Protein AF-A0A2R6RTS8-F1 (afdb_monomer_lite)

Organism: Actinidia chinensis var. chinensis (NCBI:txid1590841)

Foldseek 3Di:
DVLVVLCPPDLQVNLLVVLLVVLVDDCLLVNLVVLQVSLVPDDPPSSLVSLLSSLLSNLLVVNLPSSVVNVVSNVVVVVVDPGDDDDDLSVVLSVVCSVCLVDLRLVVLVVSCVVSVVVQVVDVCSVVSSLSNCCSRHVDDRPPDPPPPVVVVVVVVPD

Secondary structure (DSSP, 8-state):
-HHHHHTTT-HHHHHHHHHHHHHHSS-HHHHHHHHHHHHTTSPTTHHHHHHHHHHHHHHHTT-HHHHHHHHHHHHHHHTTSSPPPP-SHHHHHHHHHHHHTTSS-HHHHHHHHHHTHHHHTTSHHHHHHHHHHHHHHH-PPP-TT-HHHHHHHTTGGG-

Radius of gyration: 15.35 Å; chains: 1; bounding box: 38×28×44 Å

pLDDT: mean 85.1, std 17.66, range [32.72, 98.56]

Sequence (159 aa):
MLAEYIYSETPEVEMTRVSYHFVRGKHPRKFASTLINFMGKCYLGEDDIAIARSVFMYLSLGNLRDANYLMDELKKQVKGKEVDFPKSDLIQFINYLLQTLQRDALPLFNMLRQTYKSSIDREPVFNELLDVIGEKFYGVQRRNLLQGIFGDMFQEDGR

InterPro domains:
  IPR007317 Golgi to ER traffic protein 4 [PF04190] (1-154)
  IPR007317 Golgi to ER traffic protein 4 [PTHR12875] (1-155)
  IPR011990 Tetratricopeptide-like helical domain superfamily [G3DSA:1.25.40.10] (1-156)

Structure (mmCIF, N/CA/C/O backbone):
data_AF-A0A2R6RTS8-F1
#
_entry.id   AF-A0A2R6RTS8-F1
#
loop_
_atom_site.group_PDB
_atom_site.id
_atom_site.type_symbol
_atom_site.label_atom_id
_atom_site.label_alt_id
_atom_site.label_comp_id
_atom_site.label_asym_id
_atom_site.label_entity_id
_atom_site.label_seq_id
_atom_site.pdbx_PDB_ins_code
_atom_site.Cartn_x
_atom_site.Cartn_y
_atom_site.Cartn_z
_atom_site.occupancy
_atom_site.B_iso_or_equiv
_atom_site.auth_seq_id
_atom_site.auth_comp_id
_atom_site.auth_asym_id
_atom_site.auth_atom_id
_atom_site.pdbx_PDB_model_num
ATOM 1 N N . MET A 1 1 ? -3.689 -6.274 -25.244 1.00 61.97 1 MET A N 1
ATOM 2 C CA . MET A 1 1 ? -4.180 -5.313 -26.250 1.00 61.97 1 MET A CA 1
ATOM 3 C C . MET A 1 1 ? -4.530 -3.955 -25.655 1.00 61.97 1 MET A C 1
ATOM 5 O O . MET A 1 1 ? -3.684 -3.093 -25.799 1.00 61.97 1 MET A O 1
ATOM 9 N N . LEU A 1 2 ? -5.640 -3.722 -24.930 1.00 44.56 2 LEU A N 1
ATOM 10 C CA . LEU A 1 2 ? -5.904 -2.366 -24.388 1.00 44.56 2 LEU A CA 1
ATOM 11 C C . LEU A 1 2 ? -4.862 -1.930 -23.337 1.00 44.56 2 LEU A C 1
ATOM 13 O O . LEU A 1 2 ? -4.241 -0.888 -23.476 1.00 44.56 2 LEU A O 1
ATOM 17 N N . ALA A 1 3 ? -4.576 -2.790 -22.355 1.00 48.31 3 ALA A N 1
ATOM 18 C CA . ALA A 1 3 ? -3.589 -2.515 -21.303 1.00 48.31 3 ALA A CA 1
ATOM 19 C C . ALA A 1 3 ? -2.133 -2.362 -21.802 1.00 48.31 3 ALA A C 1
ATOM 21 O O . ALA A 1 3 ? -1.289 -1.880 -21.061 1.00 48.31 3 ALA A O 1
ATOM 22 N N . GLU A 1 4 ? -1.823 -2.800 -23.028 1.00 47.00 4 GLU A N 1
ATOM 23 C CA . GLU A 1 4 ? -0.483 -2.656 -23.628 1.00 47.00 4 GLU A CA 1
ATOM 24 C C . GLU A 1 4 ? -0.339 -1.340 -24.400 1.00 47.00 4 GLU A C 1
ATOM 26 O O . GLU A 1 4 ? 0.756 -0.792 -24.449 1.00 47.00 4 GLU A O 1
ATOM 31 N N . TYR A 1 5 ? -1.434 -0.839 -24.983 1.00 50.50 5 TYR A N 1
ATOM 32 C CA . TYR A 1 5 ? -1.478 0.454 -25.669 1.00 50.50 5 TYR A CA 1
ATOM 33 C C . TYR A 1 5 ? -1.482 1.610 -24.667 1.00 50.50 5 TYR A C 1
ATOM 35 O O . TYR A 1 5 ? -0.687 2.535 -24.800 1.00 50.50 5 TYR A O 1
ATOM 43 N N . ILE A 1 6 ? -2.307 1.476 -23.625 1.00 52.47 6 ILE A N 1
ATOM 44 C CA . ILE A 1 6 ? -2.450 2.407 -22.496 1.00 52.47 6 ILE A CA 1
ATOM 45 C C . ILE A 1 6 ? -0.991 2.604 -21.967 1.00 52.47 6 ILE A C 1
ATOM 47 O O . ILE A 1 6 ? -0.469 3.720 -21.998 1.00 52.47 6 ILE A O 1
ATOM 51 N N . TYR A 1 7 ? -0.223 1.530 -21.701 1.00 51.50 7 TYR A N 1
ATOM 52 C CA . TYR A 1 7 ? 1.141 1.585 -21.126 1.00 51.50 7 TYR A CA 1
ATOM 53 C C . TYR A 1 7 ? 2.194 2.396 -21.923 1.00 51.50 7 TYR A C 1
ATOM 55 O O . TYR A 1 7 ? 3.270 2.685 -21.396 1.00 51.50 7 TYR A O 1
ATOM 63 N N . SER A 1 8 ? 1.926 2.749 -23.185 1.00 53.56 8 SER A N 1
ATOM 64 C CA . SER A 1 8 ? 2.875 3.459 -24.050 1.00 53.56 8 SER A CA 1
ATOM 65 C C . SER A 1 8 ? 2.820 4.992 -23.985 1.00 53.56 8 SER A C 1
ATOM 67 O O . SER A 1 8 ? 3.815 5.608 -24.362 1.00 53.56 8 SER A O 1
ATOM 69 N N . GLU A 1 9 ? 1.739 5.618 -23.489 1.00 47.75 9 GLU A N 1
ATOM 70 C CA . GLU A 1 9 ? 1.557 7.080 -23.624 1.00 47.75 9 GLU A CA 1
ATOM 71 C C . GLU A 1 9 ? 1.673 7.916 -22.332 1.00 47.75 9 GLU A C 1
ATOM 73 O O . GLU A 1 9 ? 1.969 9.105 -22.437 1.00 47.75 9 GLU A O 1
ATOM 78 N N . THR A 1 10 ? 1.524 7.383 -21.108 1.00 48.84 10 THR A N 1
ATOM 79 C CA . THR A 1 10 ? 1.757 8.176 -19.868 1.00 48.84 10 THR A CA 1
ATOM 80 C C . THR A 1 10 ? 2.000 7.288 -18.632 1.00 48.84 10 THR A C 1
ATOM 82 O O . THR A 1 10 ? 1.041 6.779 -18.071 1.00 48.84 10 THR A O 1
ATOM 85 N N . PRO A 1 11 ? 3.233 7.112 -18.120 1.00 55.03 11 PRO A N 1
ATOM 86 C CA . PRO A 1 11 ? 3.531 6.109 -17.083 1.00 55.03 11 PRO A CA 1
ATOM 87 C C . PRO A 1 11 ? 2.618 6.160 -15.831 1.00 55.03 11 PRO A C 1
ATOM 89 O O . PRO A 1 11 ? 2.226 5.121 -15.297 1.00 55.03 11 PRO A O 1
ATOM 92 N N . GLU A 1 12 ? 2.236 7.353 -15.374 1.00 48.72 12 GLU A N 1
ATOM 93 C CA . GLU A 1 12 ? 1.544 7.548 -14.092 1.00 48.72 12 GLU A CA 1
ATOM 94 C C . GLU A 1 12 ? 0.023 7.273 -14.146 1.00 48.72 12 GLU A C 1
ATOM 96 O O . GLU A 1 12 ? -0.526 6.554 -13.300 1.00 48.72 12 GLU A O 1
ATOM 101 N N . VAL A 1 13 ? -0.659 7.769 -15.188 1.00 54.28 13 VAL A N 1
ATOM 102 C CA . VAL A 1 13 ? -2.099 7.521 -15.437 1.00 54.28 13 VAL A CA 1
ATOM 103 C C . VAL A 1 13 ? -2.348 6.033 -15.726 1.00 54.28 13 VAL A C 1
ATOM 105 O O . VAL A 1 13 ? -3.375 5.457 -15.354 1.00 54.28 13 VAL A O 1
ATOM 108 N N . GLU A 1 14 ? -1.345 5.376 -16.297 1.00 70.88 14 GLU A N 1
ATOM 109 C CA . GLU A 1 14 ? -1.362 3.973 -16.672 1.00 70.88 14 GLU A CA 1
ATOM 110 C C . GLU A 1 14 ? -1.374 3.014 -15.501 1.00 70.88 14 GLU A C 1
ATOM 112 O O . GLU A 1 14 ? -2.229 2.125 -15.402 1.00 70.88 14 GLU A O 1
ATOM 117 N N . MET A 1 15 ? -0.439 3.199 -14.574 1.00 85.56 15 MET A N 1
ATOM 118 C CA . MET A 1 15 ? -0.261 2.229 -13.507 1.00 85.56 15 MET A CA 1
ATOM 119 C C . MET A 1 15 ? -1.475 2.198 -12.570 1.00 85.56 15 MET A C 1
ATOM 121 O O . MET A 1 15 ? -1.797 1.145 -12.016 1.00 85.56 15 MET A O 1
ATOM 125 N N . THR A 1 16 ? -2.220 3.301 -12.462 1.00 86.69 16 THR A N 1
ATOM 126 C CA . THR A 1 16 ? -3.486 3.364 -11.718 1.00 86.69 16 THR A CA 1
ATOM 127 C C . THR A 1 16 ? -4.565 2.464 -12.334 1.00 86.69 16 THR A C 1
ATOM 129 O O . THR A 1 16 ? -5.114 1.604 -11.637 1.00 86.69 16 THR A O 1
ATOM 132 N N . ARG A 1 17 ? -4.831 2.584 -13.643 1.00 86.62 17 ARG A N 1
ATOM 133 C CA . ARG A 1 17 ? -5.832 1.756 -14.352 1.00 86.62 17 ARG A CA 1
ATOM 134 C C . ARG A 1 17 ? -5.420 0.290 -14.404 1.00 86.62 17 ARG A C 1
ATOM 136 O O . ARG A 1 17 ? -6.224 -0.613 -14.164 1.00 86.62 17 ARG A O 1
ATOM 143 N N . VAL A 1 18 ? -4.138 0.042 -14.654 1.00 87.81 18 VAL A N 1
ATOM 144 C CA . VAL A 1 18 ? -3.557 -1.301 -14.626 1.00 87.81 18 VAL A CA 1
ATOM 145 C C . VAL A 1 18 ? -3.768 -1.939 -13.251 1.00 87.81 18 VAL A C 1
ATOM 147 O O . VAL A 1 18 ? -4.260 -3.068 -13.167 1.00 87.81 18 VAL A O 1
ATOM 150 N N . SER A 1 19 ? -3.472 -1.205 -12.173 1.00 90.38 19 SER A N 1
ATOM 151 C CA . SER A 1 19 ? -3.680 -1.676 -10.801 1.00 90.38 19 SER A CA 1
ATOM 152 C C . SER A 1 19 ? -5.142 -2.016 -10.542 1.00 90.38 19 SER A C 1
ATOM 154 O O . SER A 1 19 ? -5.427 -3.114 -10.066 1.00 90.38 19 SER A O 1
ATOM 156 N N . TYR A 1 20 ? -6.070 -1.142 -10.941 1.00 89.44 20 TYR A N 1
ATOM 157 C CA . TYR A 1 20 ? -7.510 -1.366 -10.798 1.00 89.44 20 TYR A CA 1
ATOM 158 C C . TYR A 1 20 ? -7.975 -2.706 -11.391 1.00 89.44 20 TYR A C 1
ATOM 160 O O . TYR A 1 20 ? -8.707 -3.462 -10.743 1.00 89.44 20 TYR A O 1
ATOM 168 N N . HIS A 1 21 ? -7.530 -3.036 -12.605 1.00 89.88 21 HIS A N 1
ATOM 169 C CA . HIS A 1 21 ? -7.899 -4.299 -13.241 1.00 89.88 21 HIS A CA 1
ATOM 170 C C . HIS A 1 21 ? -7.236 -5.505 -12.574 1.00 89.88 21 HIS A C 1
ATOM 172 O O . HIS A 1 21 ? -7.886 -6.535 -12.376 1.00 89.88 21 HIS A O 1
ATOM 178 N N . PHE A 1 22 ? -5.957 -5.398 -12.207 1.00 92.62 22 PHE A N 1
ATOM 179 C CA . PHE A 1 22 ? -5.243 -6.513 -11.594 1.00 92.62 22 PHE A CA 1
ATOM 180 C C . PHE A 1 22 ? -5.786 -6.877 -10.213 1.00 92.62 22 PHE A C 1
ATOM 182 O O . PHE A 1 22 ? -5.946 -8.070 -9.952 1.00 92.62 22 PHE A O 1
ATOM 189 N N . VAL A 1 23 ? -6.126 -5.896 -9.365 1.00 92.88 23 VAL A N 1
ATOM 190 C CA . VAL A 1 23 ? -6.624 -6.169 -8.002 1.00 92.88 23 VAL A CA 1
ATOM 191 C C . VAL A 1 23 ? -7.993 -6.852 -7.976 1.00 92.88 23 VAL A C 1
ATOM 193 O O . VAL A 1 23 ? -8.346 -7.501 -6.993 1.00 92.88 23 VAL A O 1
ATOM 196 N N . ARG A 1 24 ? -8.764 -6.728 -9.064 1.00 90.38 24 ARG A N 1
ATOM 197 C CA . ARG A 1 24 ? -10.045 -7.425 -9.275 1.00 90.38 24 ARG A CA 1
ATOM 198 C C . ARG A 1 24 ? -9.885 -8.754 -10.023 1.00 90.38 24 ARG A C 1
ATOM 200 O O . ARG A 1 24 ? -10.836 -9.530 -10.112 1.00 90.38 24 ARG A O 1
ATOM 207 N N . GLY A 1 25 ? -8.706 -9.010 -10.585 1.00 89.00 25 GLY A N 1
ATOM 208 C CA . GLY A 1 25 ? -8.364 -10.244 -11.282 1.00 89.00 25 GLY A CA 1
ATOM 209 C C . GLY A 1 25 ? -7.860 -11.346 -10.345 1.00 89.00 25 GLY A C 1
ATOM 210 O O . GLY A 1 25 ? -7.827 -11.205 -9.130 1.00 89.00 25 GLY A O 1
ATOM 211 N N . LYS A 1 26 ? -7.433 -12.474 -10.929 1.00 86.19 26 LYS A N 1
ATOM 212 C CA . LYS A 1 26 ? -6.888 -13.644 -10.202 1.00 86.19 26 LYS A CA 1
ATOM 213 C C . LYS A 1 26 ? -5.409 -13.908 -10.515 1.00 86.19 26 LYS A C 1
ATOM 215 O O . LYS A 1 26 ? -4.946 -15.047 -10.467 1.00 86.19 26 LYS A O 1
ATOM 220 N N . HIS A 1 27 ? -4.663 -12.868 -10.893 1.00 90.75 27 HIS A N 1
ATOM 221 C CA . HIS A 1 27 ? -3.288 -12.997 -11.396 1.00 90.75 27 HIS A CA 1
ATOM 222 C C . HIS A 1 27 ? -2.284 -12.069 -10.685 1.00 90.75 27 HIS A C 1
ATOM 224 O O . HIS A 1 27 ? -1.568 -11.320 -11.357 1.00 90.75 27 HIS A O 1
ATOM 230 N N . PRO A 1 28 ? -2.159 -12.133 -9.345 1.00 91.25 28 PRO A N 1
ATOM 231 C CA . PRO A 1 28 ? -1.289 -11.227 -8.590 1.00 91.25 28 PRO A CA 1
ATOM 232 C C . PRO A 1 28 ? 0.200 -11.394 -8.941 1.00 91.25 28 PRO A C 1
ATOM 234 O O . PRO A 1 28 ? 0.962 -10.434 -8.908 1.00 91.25 28 PRO A O 1
ATOM 237 N N . ARG A 1 29 ? 0.620 -12.586 -9.390 1.00 94.00 29 ARG A N 1
ATOM 238 C CA . ARG A 1 29 ? 1.989 -12.819 -9.879 1.00 94.00 29 ARG A CA 1
ATOM 239 C C . ARG A 1 29 ? 2.313 -12.021 -11.141 1.00 94.00 29 ARG A C 1
ATOM 241 O O . ARG A 1 29 ? 3.394 -11.451 -11.250 1.00 94.00 29 ARG A O 1
ATOM 248 N N . LYS A 1 30 ? 1.374 -11.993 -12.095 1.00 93.31 30 LYS A N 1
ATOM 249 C CA . LYS A 1 30 ? 1.515 -11.209 -13.330 1.00 93.31 30 LYS A CA 1
ATOM 250 C C . LYS A 1 30 ? 1.502 -9.718 -13.005 1.00 93.31 30 LYS A C 1
ATOM 252 O O . LYS A 1 30 ? 2.269 -8.974 -13.598 1.00 93.31 30 LYS A O 1
ATOM 257 N N . PHE A 1 31 ? 0.692 -9.313 -12.028 1.00 95.06 31 PHE A N 1
ATOM 258 C CA . PHE A 1 31 ? 0.669 -7.936 -11.552 1.00 95.06 31 PHE A CA 1
ATOM 259 C C . PHE A 1 31 ? 2.028 -7.489 -10.994 1.00 95.06 31 PHE A C 1
ATOM 261 O O . PHE A 1 31 ? 2.530 -6.447 -11.406 1.00 95.06 31 PHE A O 1
ATOM 268 N N . ALA A 1 32 ? 2.671 -8.313 -10.157 1.00 95.12 32 ALA A N 1
ATOM 269 C CA . ALA A 1 32 ? 4.028 -8.054 -9.668 1.00 95.12 32 ALA A CA 1
ATOM 270 C C . ALA A 1 32 ? 5.030 -7.870 -10.823 1.00 95.12 32 ALA A C 1
ATOM 272 O O . ALA A 1 32 ? 5.823 -6.932 -10.822 1.00 95.12 32 ALA A O 1
ATOM 273 N N . SER A 1 33 ? 4.960 -8.724 -11.851 1.00 93.44 33 SER A N 1
ATOM 274 C CA . SER A 1 33 ? 5.822 -8.596 -13.031 1.00 93.44 33 SER A CA 1
ATOM 275 C C . SER A 1 33 ? 5.576 -7.300 -13.807 1.00 93.44 33 SER A C 1
ATOM 277 O O . SER A 1 33 ? 6.538 -6.677 -14.254 1.00 93.44 33 SER A O 1
ATOM 279 N N . THR A 1 34 ? 4.316 -6.878 -13.947 1.00 92.75 34 THR A N 1
ATOM 280 C CA . THR A 1 34 ? 3.956 -5.601 -14.581 1.00 92.75 34 THR A CA 1
ATOM 281 C C . THR A 1 34 ? 4.504 -4.413 -13.793 1.00 92.75 34 THR A C 1
ATOM 283 O O . THR A 1 34 ? 5.124 -3.540 -14.391 1.00 92.75 34 THR A O 1
ATOM 286 N N . LEU A 1 35 ? 4.354 -4.414 -12.464 1.00 93.31 35 LEU A N 1
ATOM 287 C CA . LEU A 1 35 ? 4.906 -3.374 -11.590 1.00 93.31 35 LEU A CA 1
ATOM 288 C C . LEU A 1 35 ? 6.426 -3.278 -11.713 1.00 93.31 35 LEU A C 1
ATOM 290 O O . LEU A 1 35 ? 6.948 -2.189 -11.877 1.00 93.31 35 LEU A O 1
ATOM 294 N N . ILE A 1 36 ? 7.150 -4.397 -11.729 1.00 92.06 36 ILE A N 1
ATOM 295 C CA . ILE A 1 36 ? 8.614 -4.346 -11.879 1.00 92.06 36 ILE A CA 1
ATOM 296 C C . ILE A 1 36 ? 9.027 -3.808 -13.251 1.00 92.06 36 ILE A C 1
ATOM 298 O O . ILE A 1 36 ? 10.008 -3.078 -13.367 1.00 92.06 36 ILE A O 1
ATOM 302 N N . ASN A 1 37 ? 8.286 -4.153 -14.305 1.00 90.50 37 ASN A N 1
ATOM 303 C CA . ASN A 1 37 ? 8.541 -3.587 -15.627 1.00 90.50 37 ASN A CA 1
ATOM 304 C C . ASN A 1 37 ? 8.257 -2.076 -15.665 1.00 90.50 37 ASN A C 1
ATOM 306 O O . ASN A 1 37 ? 8.901 -1.367 -16.433 1.00 90.50 37 ASN A O 1
ATOM 310 N N . PHE A 1 38 ? 7.302 -1.595 -14.866 1.00 90.31 38 PHE A N 1
ATOM 311 C CA . PHE A 1 38 ? 7.045 -0.171 -14.662 1.00 90.31 38 PHE A CA 1
ATOM 312 C C . PHE A 1 38 ? 8.177 0.503 -13.873 1.00 90.31 38 PHE A C 1
ATOM 314 O O . PHE A 1 38 ? 8.694 1.515 -14.330 1.00 90.31 38 PHE A O 1
ATOM 321 N N . MET A 1 39 ? 8.638 -0.102 -12.773 1.00 90.00 39 MET A N 1
ATOM 322 C CA . MET A 1 39 ? 9.742 0.412 -11.947 1.00 90.00 39 MET A CA 1
ATOM 323 C C . MET A 1 39 ? 11.021 0.672 -12.756 1.00 90.00 39 MET A C 1
ATOM 325 O O . MET A 1 39 ? 11.730 1.636 -12.506 1.00 90.00 39 MET A O 1
ATOM 329 N N . GLY A 1 40 ? 11.314 -0.161 -13.760 1.00 85.81 40 GLY A N 1
ATOM 330 C CA . GLY A 1 40 ? 12.470 0.040 -14.641 1.00 85.81 40 GLY A CA 1
ATOM 331 C C . GLY A 1 40 ? 12.321 1.169 -15.673 1.00 85.81 40 GLY A C 1
ATOM 332 O O . GLY A 1 40 ? 13.232 1.363 -16.473 1.00 85.81 40 GLY A O 1
ATOM 333 N N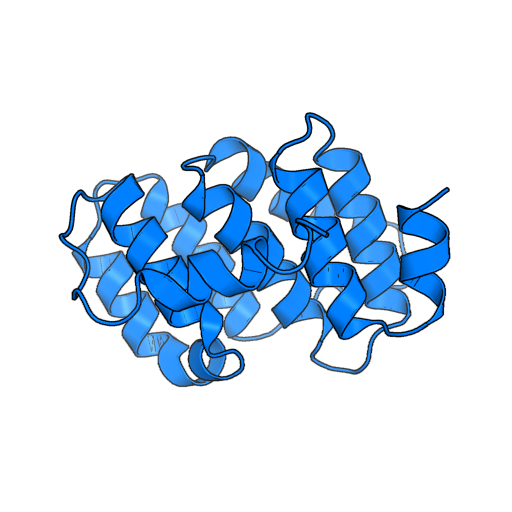 . LYS A 1 41 ? 11.175 1.858 -15.723 1.00 86.69 41 LYS A N 1
ATOM 334 C CA . LYS A 1 41 ? 10.855 2.886 -16.733 1.00 86.69 41 LYS A CA 1
ATOM 335 C C . LYS A 1 41 ? 10.270 4.175 -16.161 1.00 86.69 41 LYS A C 1
ATOM 337 O O . LYS A 1 41 ? 10.192 5.155 -16.894 1.00 86.69 41 LYS A O 1
ATOM 342 N N . CYS A 1 42 ? 9.804 4.156 -14.917 1.00 85.06 42 CYS A N 1
ATOM 343 C CA . CYS A 1 42 ? 9.197 5.309 -14.270 1.00 85.06 42 CYS A CA 1
ATOM 344 C C . CYS A 1 42 ? 10.254 6.318 -13.799 1.00 85.06 42 CYS A C 1
ATOM 346 O O . CYS A 1 42 ? 11.453 6.020 -13.762 1.00 85.06 42 CYS A O 1
ATOM 348 N N . TYR A 1 43 ? 9.809 7.515 -13.423 1.00 81.19 43 TYR A N 1
ATOM 349 C CA . TYR A 1 43 ? 10.689 8.498 -12.800 1.00 81.19 43 TYR A CA 1
ATOM 350 C C . TYR A 1 43 ? 11.016 8.108 -11.350 1.00 81.19 43 TYR A C 1
ATOM 352 O O . TYR A 1 43 ? 10.333 7.298 -10.716 1.00 81.19 43 TYR A O 1
ATOM 360 N N . LEU A 1 44 ? 12.096 8.685 -10.812 1.00 79.62 44 LEU A N 1
ATOM 361 C CA . LEU A 1 44 ? 12.525 8.441 -9.434 1.00 79.62 44 LEU A CA 1
ATOM 362 C C . LEU A 1 44 ? 11.421 8.836 -8.445 1.00 79.62 44 LEU A C 1
ATOM 364 O O . LEU A 1 44 ? 10.988 9.987 -8.424 1.00 79.62 44 LEU A O 1
ATOM 368 N N . GLY A 1 45 ? 11.014 7.890 -7.598 1.00 83.12 45 GLY A N 1
ATOM 369 C CA . GLY A 1 45 ? 9.964 8.093 -6.603 1.00 83.12 45 GLY A CA 1
ATOM 370 C C . GLY A 1 45 ? 8.541 7.854 -7.116 1.00 83.12 45 GLY A C 1
ATOM 371 O O . GLY A 1 45 ? 7.604 8.024 -6.348 1.00 83.12 45 GLY A O 1
ATOM 372 N N . GLU A 1 46 ? 8.332 7.458 -8.371 1.00 88.44 46 GLU A N 1
ATOM 373 C CA . GLU A 1 46 ? 7.009 6.995 -8.831 1.00 88.44 46 GLU A CA 1
ATOM 374 C C . GLU A 1 46 ? 6.783 5.507 -8.533 1.00 88.44 46 GLU A C 1
ATOM 376 O O . GLU A 1 46 ? 5.650 5.040 -8.393 1.00 88.44 46 GLU A O 1
ATOM 381 N N . ASP A 1 47 ? 7.869 4.747 -8.416 1.00 92.06 47 ASP A N 1
ATOM 382 C CA . ASP A 1 47 ? 7.872 3.318 -8.137 1.00 92.06 47 ASP A CA 1
ATOM 383 C C . ASP A 1 47 ? 7.251 2.987 -6.777 1.00 92.06 47 ASP A C 1
ATOM 385 O O . ASP A 1 47 ? 6.408 2.089 -6.676 1.00 92.06 47 ASP A O 1
ATOM 389 N N . ASP A 1 48 ? 7.616 3.725 -5.729 1.00 95.00 48 ASP A N 1
ATOM 390 C CA . ASP A 1 48 ? 7.047 3.513 -4.401 1.00 95.00 48 ASP A CA 1
ATOM 391 C C . ASP A 1 48 ? 5.571 3.928 -4.307 1.00 95.00 48 ASP A C 1
ATOM 393 O O . ASP A 1 48 ? 4.787 3.219 -3.670 1.00 95.00 48 ASP A O 1
ATOM 397 N N . ILE A 1 49 ? 5.167 4.995 -5.005 1.00 94.94 49 ILE A N 1
ATOM 398 C CA . ILE A 1 49 ? 3.765 5.419 -5.146 1.00 94.94 49 ILE A CA 1
ATOM 399 C C . ILE A 1 49 ? 2.951 4.337 -5.866 1.00 94.94 49 ILE A C 1
ATOM 401 O O . ILE A 1 49 ? 1.876 3.957 -5.393 1.00 94.94 49 ILE A O 1
ATOM 405 N N . ALA A 1 50 ? 3.454 3.786 -6.973 1.00 94.06 50 ALA A N 1
ATOM 406 C CA . ALA A 1 50 ? 2.777 2.725 -7.718 1.00 94.06 50 ALA A CA 1
ATOM 407 C C . ALA A 1 50 ? 2.586 1.453 -6.876 1.00 94.06 50 ALA A C 1
ATOM 409 O O . ALA A 1 50 ? 1.504 0.850 -6.880 1.00 94.06 50 ALA A O 1
ATOM 410 N N . ILE A 1 51 ? 3.607 1.061 -6.107 1.00 96.50 51 ILE A N 1
ATOM 411 C CA . ILE A 1 51 ? 3.521 -0.069 -5.174 1.00 96.50 51 ILE A CA 1
ATOM 412 C C . ILE A 1 51 ? 2.506 0.229 -4.063 1.00 96.50 51 ILE A C 1
ATOM 414 O O . ILE A 1 51 ? 1.636 -0.605 -3.797 1.00 96.50 51 ILE A O 1
ATOM 418 N N . ALA A 1 52 ? 2.568 1.415 -3.450 1.00 97.62 52 ALA A N 1
ATOM 419 C CA . ALA A 1 52 ? 1.640 1.841 -2.403 1.00 97.62 52 ALA A CA 1
ATOM 420 C C . ALA A 1 52 ? 0.190 1.793 -2.872 1.00 97.62 52 ALA A C 1
ATOM 422 O O . ALA A 1 52 ? -0.642 1.143 -2.238 1.00 97.62 52 ALA A O 1
ATOM 423 N N . ARG A 1 53 ? -0.095 2.394 -4.031 1.00 95.75 53 ARG A N 1
ATOM 424 C CA . ARG A 1 53 ? -1.421 2.392 -4.651 1.00 95.75 53 ARG A CA 1
ATOM 425 C C . ARG A 1 53 ? -1.926 0.970 -4.870 1.00 95.75 53 ARG A C 1
ATOM 427 O O . ARG A 1 53 ? -3.040 0.647 -4.465 1.00 95.75 53 ARG A O 1
ATOM 434 N N . SER A 1 54 ? -1.090 0.105 -5.441 1.00 96.44 54 SER A N 1
ATOM 435 C CA . SER A 1 54 ? -1.427 -1.297 -5.711 1.00 96.44 54 SER A CA 1
ATOM 436 C C . SER A 1 54 ? -1.791 -2.066 -4.440 1.00 96.44 54 SER A C 1
ATOM 438 O O . SER A 1 54 ? -2.788 -2.791 -4.403 1.00 96.44 54 SER A O 1
ATOM 440 N N . VAL A 1 55 ? -1.000 -1.894 -3.377 1.00 98.31 55 VAL A N 1
ATOM 441 C CA . VAL A 1 55 ? -1.249 -2.535 -2.082 1.00 98.31 55 VAL A CA 1
ATOM 442 C C . VAL A 1 55 ? -2.512 -1.976 -1.437 1.00 98.31 55 VAL A C 1
ATOM 444 O O . VAL A 1 55 ? -3.378 -2.750 -1.029 1.00 98.31 55 VAL A O 1
ATOM 447 N N . PHE A 1 56 ? -2.669 -0.654 -1.385 1.00 98.00 56 PHE A N 1
ATOM 448 C CA . PHE A 1 56 ? -3.850 -0.028 -0.800 1.00 98.00 56 PHE A CA 1
ATOM 449 C C . PHE A 1 56 ? -5.127 -0.421 -1.536 1.00 98.00 56 PHE A C 1
ATOM 451 O O . PHE A 1 56 ? -6.114 -0.720 -0.878 1.00 98.00 56 PHE A O 1
ATOM 458 N N . MET A 1 57 ? -5.108 -0.538 -2.865 1.00 95.75 57 MET A N 1
ATOM 459 C CA . MET A 1 57 ? -6.263 -1.009 -3.632 1.00 95.75 57 MET A CA 1
ATOM 460 C C . MET A 1 57 ? -6.680 -2.441 -3.260 1.00 95.75 57 MET A C 1
ATOM 462 O O . MET A 1 57 ? -7.872 -2.692 -3.078 1.00 95.75 57 MET A O 1
ATOM 466 N N . TYR A 1 58 ? -5.738 -3.377 -3.077 1.00 97.75 58 TYR A N 1
ATOM 467 C CA . TYR A 1 58 ? -6.075 -4.709 -2.552 1.00 97.75 58 TYR A CA 1
ATOM 468 C C . TYR A 1 58 ? -6.681 -4.633 -1.147 1.00 97.75 58 TYR A C 1
ATOM 470 O O . TYR A 1 58 ? -7.691 -5.281 -0.863 1.00 97.75 58 TYR A O 1
ATOM 478 N N . LEU A 1 59 ? -6.086 -3.826 -0.268 1.00 97.94 59 LEU A N 1
ATOM 479 C CA . LEU A 1 59 ? -6.555 -3.670 1.106 1.00 97.94 59 LEU A CA 1
ATOM 480 C C . LEU A 1 59 ? -7.938 -3.005 1.168 1.00 97.94 59 LEU A C 1
ATOM 482 O O . LEU A 1 59 ? -8.784 -3.438 1.943 1.00 97.94 59 LEU A O 1
ATOM 486 N N . SER A 1 60 ? -8.239 -2.037 0.306 1.00 95.94 60 SER A N 1
ATOM 487 C CA . SER A 1 60 ? -9.567 -1.422 0.212 1.00 95.94 60 SER A CA 1
ATOM 488 C C . SER A 1 60 ? -10.654 -2.420 -0.205 1.00 95.94 60 SER A C 1
ATOM 490 O O . SER A 1 60 ? -11.816 -2.264 0.167 1.00 95.94 60 SER A O 1
ATOM 492 N N . LEU A 1 61 ? -10.288 -3.494 -0.914 1.00 94.88 61 LEU A N 1
ATOM 493 C CA . LEU A 1 61 ? -11.176 -4.625 -1.211 1.00 94.88 61 LEU A CA 1
ATOM 494 C C . LEU A 1 61 ? -11.274 -5.640 -0.053 1.00 94.88 61 LEU A C 1
ATOM 496 O O . LEU A 1 61 ? -12.042 -6.598 -0.131 1.00 94.88 61 LEU A O 1
ATOM 500 N N . GLY A 1 62 ? -10.535 -5.439 1.040 1.00 95.44 62 GLY A N 1
ATOM 501 C CA . GLY A 1 62 ? -10.394 -6.387 2.150 1.00 95.44 62 GLY A CA 1
ATOM 502 C C . GLY A 1 62 ? -9.474 -7.566 1.832 1.00 95.44 62 GLY A C 1
ATOM 503 O O . GLY A 1 62 ? -9.462 -8.553 2.565 1.00 95.44 62 GLY A O 1
ATOM 504 N N . ASN A 1 63 ? -8.707 -7.499 0.742 1.00 96.81 63 ASN A N 1
ATOM 505 C CA . ASN A 1 63 ? -7.871 -8.599 0.278 1.00 96.81 63 ASN A CA 1
ATOM 506 C C . ASN A 1 63 ? -6.443 -8.500 0.839 1.00 96.81 63 ASN A C 1
ATOM 508 O O . ASN A 1 63 ? -5.479 -8.220 0.126 1.00 96.81 63 ASN A O 1
ATOM 512 N N . LEU A 1 64 ? -6.301 -8.747 2.146 1.00 97.62 64 LEU A N 1
ATOM 513 C CA . LEU A 1 64 ? -4.995 -8.749 2.820 1.00 97.62 64 LEU A CA 1
ATOM 514 C C . LEU A 1 64 ? -4.060 -9.842 2.286 1.00 97.62 64 LEU A C 1
ATOM 516 O O . LEU A 1 64 ? -2.843 -9.658 2.249 1.00 97.62 64 LEU A O 1
ATOM 520 N N . ARG A 1 65 ? -4.624 -10.981 1.871 1.00 97.12 65 ARG A N 1
ATOM 521 C CA . ARG A 1 65 ? -3.861 -12.119 1.354 1.00 97.12 65 ARG A CA 1
ATOM 522 C C . ARG A 1 65 ? -3.086 -11.733 0.098 1.00 97.12 65 ARG A C 1
ATOM 524 O O . ARG A 1 65 ? -1.871 -11.920 0.067 1.00 97.12 65 ARG A O 1
ATOM 531 N N . ASP A 1 66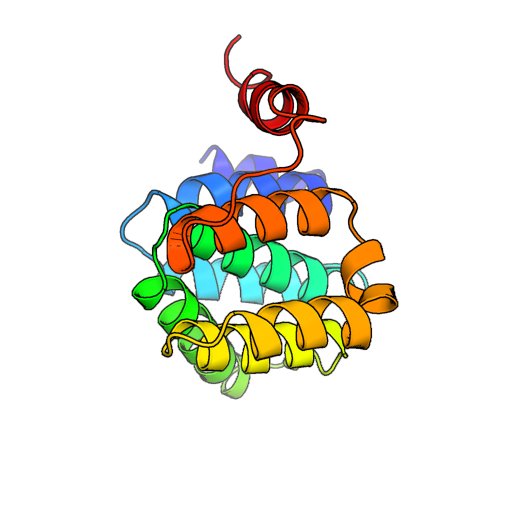 ? -3.767 -11.184 -0.904 1.00 97.81 66 ASP A N 1
ATOM 532 C CA . ASP A 1 66 ? -3.114 -10.846 -2.169 1.00 97.81 66 ASP A CA 1
ATOM 533 C C . ASP A 1 66 ? -2.248 -9.588 -2.049 1.00 97.81 66 ASP A C 1
ATOM 535 O O . ASP A 1 66 ? -1.228 -9.497 -2.727 1.00 97.81 66 ASP A O 1
ATOM 539 N N . ALA A 1 67 ? -2.568 -8.673 -1.125 1.00 98.12 67 ALA A N 1
ATOM 540 C CA . ALA A 1 67 ? -1.693 -7.552 -0.782 1.00 98.12 67 ALA A CA 1
ATOM 541 C C . ALA A 1 67 ? -0.324 -8.021 -0.244 1.00 98.12 67 ALA A C 1
ATOM 543 O O . ALA A 1 67 ? 0.718 -7.549 -0.701 1.00 98.12 67 ALA A O 1
ATOM 544 N N . ASN A 1 68 ? -0.314 -8.983 0.689 1.00 98.25 68 ASN A N 1
ATOM 545 C CA . ASN A 1 68 ? 0.930 -9.579 1.195 1.00 98.25 68 ASN A CA 1
ATOM 546 C C . ASN A 1 68 ? 1.660 -10.357 0.095 1.00 98.25 68 ASN A C 1
ATOM 548 O O . ASN A 1 68 ? 2.857 -10.162 -0.107 1.00 98.25 68 ASN A O 1
ATOM 552 N N . TYR A 1 69 ? 0.928 -11.182 -0.661 1.00 97.88 69 TYR A N 1
ATOM 553 C CA . TYR A 1 69 ? 1.504 -11.939 -1.770 1.00 97.88 69 TYR A CA 1
ATOM 554 C C . TYR A 1 69 ? 2.168 -11.023 -2.806 1.00 97.88 69 TYR A C 1
ATOM 556 O O . TYR A 1 69 ? 3.256 -11.335 -3.284 1.00 97.88 69 TYR A O 1
ATOM 564 N N . LEU A 1 70 ? 1.543 -9.888 -3.143 1.00 97.62 70 LEU A N 1
ATOM 565 C CA . LEU A 1 70 ? 2.104 -8.912 -4.074 1.00 97.62 70 LEU A CA 1
ATOM 566 C C . LEU A 1 70 ? 3.465 -8.407 -3.583 1.00 97.62 70 LEU A C 1
ATOM 568 O O . LEU A 1 70 ? 4.428 -8.430 -4.344 1.00 97.62 70 LEU A O 1
ATOM 572 N N . MET A 1 71 ? 3.560 -7.995 -2.316 1.00 97.44 71 MET A N 1
ATOM 573 C CA . MET A 1 71 ? 4.812 -7.499 -1.736 1.00 97.44 71 MET A CA 1
ATOM 574 C C . MET A 1 71 ? 5.914 -8.562 -1.706 1.00 97.44 71 MET A C 1
ATOM 576 O O . MET A 1 71 ? 7.070 -8.256 -2.012 1.00 97.44 71 MET A O 1
ATOM 580 N N . ASP A 1 72 ? 5.575 -9.805 -1.369 1.00 96.88 72 ASP A N 1
ATOM 581 C CA . ASP A 1 72 ? 6.535 -10.911 -1.355 1.00 96.88 72 ASP A CA 1
ATOM 582 C C . ASP A 1 72 ? 7.022 -11.257 -2.764 1.00 96.88 72 ASP A C 1
ATOM 584 O O . ASP A 1 72 ? 8.223 -11.427 -2.996 1.00 96.88 72 ASP A O 1
ATOM 588 N N . GLU A 1 73 ? 6.103 -11.316 -3.728 1.00 96.31 73 GLU A N 1
ATOM 589 C CA . GLU A 1 73 ? 6.427 -11.630 -5.115 1.00 96.31 73 GLU A CA 1
ATOM 590 C C . GLU A 1 73 ? 7.246 -10.506 -5.770 1.00 96.31 73 GLU A C 1
ATOM 592 O O . GLU A 1 73 ? 8.186 -10.806 -6.507 1.00 96.31 73 GLU A O 1
ATOM 597 N N . LEU A 1 74 ? 6.978 -9.232 -5.451 1.00 95.62 74 LEU A N 1
ATOM 598 C CA . LEU A 1 74 ? 7.809 -8.102 -5.882 1.00 95.62 74 LEU A CA 1
ATOM 599 C C . LEU A 1 74 ? 9.249 -8.247 -5.375 1.00 95.62 74 LEU A C 1
ATOM 601 O O . LEU A 1 74 ? 10.189 -8.270 -6.171 1.00 95.62 74 LEU A O 1
ATOM 605 N N . LYS A 1 75 ? 9.431 -8.428 -4.059 1.00 94.31 75 LYS A N 1
ATOM 606 C CA . LYS A 1 75 ? 10.758 -8.614 -3.443 1.00 94.31 75 LYS A CA 1
ATOM 607 C C . LYS A 1 75 ? 11.491 -9.826 -4.016 1.00 94.31 75 LYS A C 1
ATOM 609 O O . LYS A 1 75 ? 12.713 -9.807 -4.141 1.00 94.31 75 LYS A O 1
ATOM 614 N N . LYS A 1 76 ? 10.764 -10.893 -4.351 1.00 94.31 76 LYS A N 1
ATOM 615 C CA . LYS A 1 76 ? 11.326 -12.103 -4.956 1.00 94.31 76 LYS A CA 1
ATOM 616 C C . LYS A 1 76 ? 11.783 -11.869 -6.394 1.00 94.31 76 LYS A C 1
ATOM 618 O O . LYS A 1 76 ? 12.893 -12.263 -6.735 1.00 94.31 76 LYS A O 1
ATOM 623 N N . GLN A 1 77 ? 10.942 -11.266 -7.233 1.00 92.06 77 GLN A N 1
ATOM 624 C CA . GLN A 1 77 ? 11.243 -11.061 -8.652 1.00 92.06 77 GLN A CA 1
ATOM 625 C C . GLN A 1 77 ? 12.321 -9.989 -8.874 1.00 92.06 77 GLN A C 1
ATOM 627 O O . GLN A 1 77 ? 13.089 -10.102 -9.828 1.00 92.06 77 GLN A O 1
ATOM 632 N N . VAL A 1 78 ? 12.425 -8.996 -7.984 1.00 91.25 78 VAL A N 1
ATOM 633 C CA . VAL A 1 78 ? 13.478 -7.968 -8.027 1.00 91.25 78 VAL A CA 1
ATOM 634 C C . VAL A 1 78 ? 14.876 -8.559 -7.825 1.00 91.25 78 VAL A C 1
ATOM 636 O O . VAL A 1 78 ? 15.790 -8.193 -8.551 1.00 91.25 78 VAL A O 1
ATOM 639 N N . LYS A 1 79 ? 15.052 -9.556 -6.944 1.00 86.62 79 LYS A N 1
ATOM 640 C CA . LYS A 1 79 ? 16.364 -10.204 -6.715 1.00 86.62 79 LYS A CA 1
ATOM 641 C C . LYS A 1 79 ? 16.994 -10.833 -7.968 1.00 86.62 79 LYS A C 1
ATOM 643 O O . LYS A 1 79 ? 18.172 -11.170 -7.934 1.00 86.62 79 LYS A O 1
ATOM 648 N N . GLY A 1 80 ? 16.218 -11.044 -9.033 1.00 74.88 80 GLY A N 1
ATOM 649 C CA . GLY A 1 80 ? 16.686 -11.593 -10.307 1.00 74.88 80 GLY A CA 1
ATOM 650 C C . GLY A 1 80 ? 16.787 -10.573 -11.444 1.00 74.88 80 GLY A C 1
ATOM 651 O O . GLY A 1 80 ? 16.900 -10.993 -12.593 1.00 74.88 80 GLY A O 1
ATOM 652 N N . LYS A 1 81 ? 16.677 -9.268 -11.168 1.00 79.44 81 LYS A N 1
ATOM 653 C CA . LYS A 1 81 ? 16.666 -8.194 -12.174 1.00 79.44 81 LYS A CA 1
ATOM 654 C C . LYS A 1 81 ? 17.614 -7.056 -11.775 1.00 79.44 81 LYS A C 1
ATOM 656 O O . LYS A 1 81 ? 17.941 -6.908 -10.607 1.00 79.44 81 LYS A O 1
ATOM 661 N N . GLU A 1 82 ? 17.994 -6.223 -12.743 1.00 79.69 82 GLU A N 1
ATOM 662 C CA . GLU A 1 82 ? 18.819 -5.011 -12.539 1.00 79.69 82 GLU A CA 1
ATOM 663 C C . GLU A 1 82 ? 18.040 -3.824 -11.933 1.00 79.69 82 GLU A C 1
ATOM 665 O O . GLU A 1 82 ? 18.515 -2.695 -11.933 1.00 79.69 82 GLU A O 1
ATOM 670 N N . VAL A 1 83 ? 16.822 -4.059 -11.440 1.00 84.19 83 VAL A N 1
ATOM 671 C CA . VAL A 1 83 ? 15.967 -3.028 -10.842 1.00 84.19 83 VAL A CA 1
ATOM 672 C C . VAL A 1 83 ? 16.014 -3.198 -9.334 1.00 84.19 83 VAL A C 1
ATOM 674 O O . VAL A 1 83 ? 15.660 -4.267 -8.845 1.00 84.19 83 VAL A O 1
ATOM 677 N N . ASP A 1 84 ? 16.399 -2.161 -8.597 1.00 88.44 84 ASP A N 1
ATOM 678 C CA . ASP A 1 84 ? 16.388 -2.190 -7.136 1.00 88.44 84 ASP A CA 1
ATOM 679 C C . ASP A 1 84 ? 14.971 -2.044 -6.567 1.00 88.44 84 ASP A C 1
ATOM 681 O O . ASP A 1 84 ? 14.103 -1.377 -7.127 1.00 88.44 84 ASP A O 1
ATOM 685 N N . PHE A 1 85 ? 14.726 -2.668 -5.412 1.00 90.75 85 PHE A N 1
ATOM 686 C CA . PHE A 1 85 ? 13.466 -2.473 -4.696 1.00 90.75 85 PHE A CA 1
ATOM 687 C C . PHE A 1 85 ? 13.515 -1.137 -3.940 1.00 90.75 85 PHE A C 1
ATOM 689 O O . PHE A 1 85 ? 14.487 -0.922 -3.203 1.00 90.75 85 PHE A O 1
ATOM 696 N N . PRO A 1 86 ? 12.492 -0.267 -4.056 1.00 92.62 86 PRO A N 1
ATOM 697 C CA . PRO A 1 86 ? 12.527 1.059 -3.461 1.00 92.62 86 PRO A CA 1
ATOM 698 C C . PRO A 1 86 ? 12.706 0.990 -1.947 1.00 92.62 86 PRO A C 1
ATOM 700 O O . PRO A 1 86 ? 12.038 0.230 -1.237 1.00 92.62 86 PRO A O 1
ATOM 703 N N . LYS A 1 87 ? 13.628 1.812 -1.448 1.00 92.88 87 LYS A N 1
ATOM 704 C CA . LYS A 1 87 ? 13.903 1.990 -0.021 1.00 92.88 87 LYS A CA 1
ATOM 705 C C . LYS A 1 87 ? 13.420 3.375 0.383 1.00 92.88 87 LYS A C 1
ATOM 707 O O . LYS A 1 87 ? 14.199 4.321 0.397 1.00 92.88 87 LYS A O 1
ATOM 712 N N . SER A 1 88 ? 12.129 3.484 0.672 1.00 95.94 88 SER A N 1
ATOM 713 C CA . SER A 1 88 ? 11.504 4.733 1.100 1.00 95.94 88 SER A CA 1
ATOM 714 C C . SER A 1 88 ? 10.660 4.545 2.354 1.00 95.94 88 SER A C 1
ATOM 716 O O . SER A 1 88 ? 10.233 3.433 2.685 1.00 95.94 88 SER A O 1
ATOM 718 N N . ASP A 1 89 ? 10.382 5.656 3.029 1.00 97.62 89 ASP A N 1
ATOM 719 C CA . ASP A 1 89 ? 9.483 5.707 4.180 1.00 97.62 89 ASP A CA 1
ATOM 720 C C . ASP A 1 89 ? 8.077 5.199 3.820 1.00 97.62 89 ASP A C 1
ATOM 722 O O . ASP A 1 89 ? 7.447 4.510 4.621 1.00 97.62 89 ASP A O 1
ATOM 726 N N . LEU A 1 90 ? 7.610 5.438 2.588 1.00 97.75 90 LEU A N 1
ATOM 727 C CA . LEU A 1 90 ? 6.334 4.919 2.091 1.00 97.75 90 LEU A CA 1
ATOM 728 C C . LEU A 1 90 ? 6.339 3.385 1.988 1.00 97.75 90 LEU A C 1
ATOM 730 O O . LEU A 1 90 ? 5.401 2.723 2.434 1.00 97.75 90 LEU A O 1
ATOM 734 N N . ILE A 1 91 ? 7.416 2.793 1.466 1.00 97.88 91 ILE A N 1
ATOM 735 C CA . ILE A 1 91 ? 7.572 1.333 1.442 1.00 97.88 91 ILE A CA 1
ATOM 736 C C . ILE A 1 91 ? 7.654 0.766 2.860 1.00 97.88 91 ILE A C 1
ATOM 738 O O . ILE A 1 91 ? 7.084 -0.292 3.149 1.00 97.88 91 ILE A O 1
ATOM 742 N N . GLN A 1 92 ? 8.346 1.452 3.769 1.00 98.38 92 GLN A N 1
ATOM 743 C CA . GLN A 1 92 ? 8.422 1.025 5.160 1.00 98.38 92 GLN A CA 1
ATOM 744 C C . GLN A 1 92 ? 7.052 1.084 5.849 1.00 98.38 92 GLN A C 1
ATOM 746 O O . GLN A 1 92 ? 6.670 0.112 6.506 1.00 98.38 92 GLN A O 1
ATOM 751 N N . PHE A 1 93 ? 6.278 2.147 5.616 1.00 98.50 93 PHE A N 1
ATOM 752 C CA . PHE A 1 93 ? 4.888 2.259 6.051 1.00 98.50 93 PHE A CA 1
ATOM 753 C C . PHE A 1 93 ? 4.053 1.066 5.584 1.00 98.50 93 PHE A C 1
ATOM 755 O O . PHE A 1 93 ? 3.392 0.439 6.406 1.00 98.50 93 PHE A O 1
ATOM 762 N N . ILE A 1 94 ? 4.126 0.692 4.301 1.00 98.31 94 ILE A N 1
ATOM 763 C CA . ILE A 1 94 ? 3.386 -0.460 3.756 1.00 98.31 94 ILE A CA 1
ATOM 764 C C . ILE A 1 94 ? 3.767 -1.760 4.471 1.00 98.31 94 ILE A C 1
ATOM 766 O O . ILE A 1 94 ? 2.891 -2.541 4.845 1.00 98.31 94 ILE A O 1
ATOM 770 N N . ASN A 1 95 ? 5.065 -2.004 4.680 1.00 98.19 95 ASN A N 1
ATOM 771 C CA . ASN A 1 95 ? 5.529 -3.217 5.357 1.00 98.19 95 ASN A CA 1
ATOM 772 C C . ASN A 1 95 ? 5.003 -3.311 6.797 1.00 98.19 95 ASN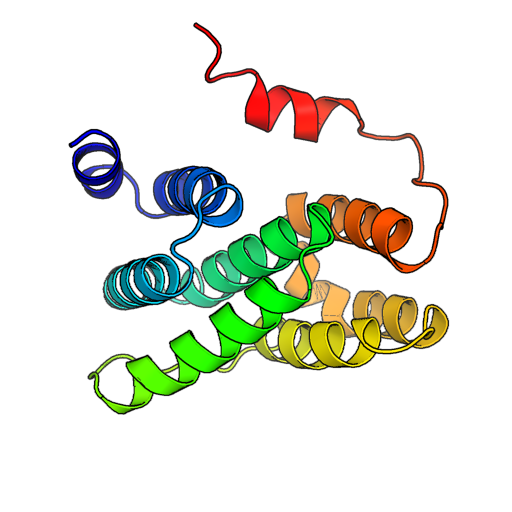 A C 1
ATOM 774 O O . ASN A 1 95 ? 4.667 -4.408 7.249 1.00 98.19 95 ASN A O 1
ATOM 778 N N . TYR A 1 96 ? 4.933 -2.190 7.520 1.00 98.50 96 TYR A N 1
ATOM 779 C CA . TYR A 1 96 ? 4.345 -2.164 8.858 1.00 98.50 96 TYR A CA 1
ATOM 780 C C . TYR A 1 96 ? 2.824 -2.276 8.815 1.00 98.50 96 TYR A C 1
ATOM 782 O O . TYR A 1 96 ? 2.267 -3.087 9.547 1.00 98.50 96 TYR A O 1
ATOM 790 N N . LEU A 1 97 ? 2.161 -1.558 7.907 1.00 98.56 97 LEU A N 1
ATOM 791 C CA . LEU A 1 97 ? 0.715 -1.608 7.722 1.00 98.56 97 LEU A CA 1
ATOM 792 C C . LEU A 1 97 ? 0.230 -3.044 7.487 1.00 98.56 97 LEU A C 1
ATOM 794 O O . LEU A 1 97 ? -0.690 -3.494 8.163 1.00 98.56 97 LEU A O 1
ATOM 798 N N . LEU A 1 98 ? 0.871 -3.789 6.581 1.00 98.44 98 LEU A N 1
ATOM 799 C CA . LEU A 1 98 ? 0.501 -5.179 6.296 1.00 98.44 98 LEU A CA 1
ATOM 800 C C . LEU A 1 98 ? 0.596 -6.080 7.535 1.00 98.44 98 LEU A C 1
ATOM 802 O O . LEU A 1 98 ? -0.278 -6.918 7.744 1.00 98.44 98 LEU A O 1
ATOM 806 N N . GLN A 1 99 ? 1.612 -5.886 8.379 1.00 97.88 99 GLN A N 1
ATOM 807 C CA . GLN A 1 99 ? 1.752 -6.615 9.644 1.00 97.88 99 GLN A CA 1
ATOM 808 C C . GLN A 1 99 ? 0.716 -6.173 10.685 1.00 97.88 99 GLN A C 1
ATOM 810 O O . GLN A 1 99 ? 0.226 -6.996 11.461 1.00 97.88 99 GLN A O 1
ATOM 815 N N . THR A 1 100 ? 0.376 -4.886 10.722 1.00 98.00 100 THR A N 1
ATOM 816 C CA . THR A 1 100 ? -0.642 -4.335 11.622 1.00 98.00 100 THR A CA 1
ATOM 817 C C . THR A 1 100 ? -2.030 -4.875 11.289 1.00 98.00 100 THR A C 1
ATOM 819 O O . THR A 1 100 ? -2.747 -5.271 12.201 1.00 98.00 100 THR A O 1
ATOM 822 N N . LEU A 1 101 ? -2.379 -4.992 10.004 1.00 97.88 101 LEU A N 1
ATOM 823 C CA . LEU A 1 101 ? -3.682 -5.500 9.550 1.00 97.88 101 LEU A CA 1
ATOM 824 C C . LEU A 1 101 ? -3.892 -7.004 9.797 1.00 97.88 101 LEU A C 1
ATOM 826 O O . LEU A 1 101 ? -5.018 -7.485 9.713 1.00 97.88 101 LEU A O 1
ATOM 830 N N . GLN A 1 102 ? -2.840 -7.759 10.132 1.00 95.00 102 GLN A N 1
ATOM 831 C CA . GLN A 1 102 ? -2.964 -9.159 10.573 1.00 95.00 102 GLN A CA 1
ATOM 832 C C . GLN A 1 102 ? -3.519 -9.291 12.000 1.00 95.00 102 GLN A C 1
ATOM 834 O O . GLN A 1 102 ? -3.773 -10.403 12.462 1.00 95.00 102 GLN A O 1
ATOM 839 N N . ARG A 1 103 ? -3.642 -8.178 12.727 1.00 93.69 103 ARG A N 1
ATOM 840 C CA . ARG A 1 103 ? -4.011 -8.126 14.140 1.00 93.69 103 ARG A CA 1
ATOM 841 C C . ARG A 1 103 ? -5.124 -7.103 14.331 1.00 93.69 103 ARG A C 1
ATOM 843 O O . ARG A 1 103 ? -5.220 -6.130 13.582 1.00 93.69 103 ARG A O 1
ATOM 850 N N . ASP A 1 104 ? -5.911 -7.275 15.385 1.00 91.00 104 ASP A N 1
ATOM 851 C CA . ASP A 1 104 ? -6.827 -6.229 15.833 1.00 91.00 104 ASP A CA 1
ATOM 852 C C . ASP A 1 104 ? -6.033 -5.131 16.564 1.00 91.00 104 ASP A C 1
ATOM 854 O O . ASP A 1 104 ? -5.786 -5.196 17.767 1.00 91.00 104 ASP A O 1
ATOM 858 N N . ALA A 1 105 ? -5.488 -4.190 15.789 1.00 95.75 105 ALA A N 1
ATOM 859 C CA . ALA A 1 105 ? -4.488 -3.225 16.238 1.00 95.75 105 ALA A CA 1
ATOM 860 C C . ALA A 1 105 ? -4.757 -1.807 15.704 1.00 95.75 105 ALA A C 1
ATOM 862 O O . ALA A 1 105 ? -3.839 -1.115 15.253 1.00 95.75 105 ALA A O 1
ATOM 863 N N . LEU A 1 106 ? -6.010 -1.346 15.792 1.00 95.88 106 LEU A N 1
ATOM 864 C CA . LEU A 1 106 ? -6.413 0.007 15.385 1.00 95.88 106 LEU A CA 1
ATOM 865 C C . LEU A 1 106 ? -5.522 1.137 15.961 1.00 95.88 106 LEU A C 1
ATOM 867 O O . LEU A 1 106 ? -5.181 2.055 15.210 1.00 95.88 106 LEU A O 1
ATOM 871 N N . PRO A 1 107 ? -5.076 1.106 17.238 1.00 97.38 107 PRO A N 1
ATOM 872 C CA . PRO A 1 107 ? -4.167 2.133 17.753 1.00 97.38 107 PRO A CA 1
ATOM 873 C C . PRO A 1 107 ? -2.843 2.209 16.982 1.00 97.38 107 PRO A C 1
ATOM 875 O O . PRO A 1 107 ? -2.368 3.302 16.677 1.00 97.38 107 PRO A O 1
ATOM 878 N N . LEU A 1 108 ? -2.272 1.056 16.616 1.00 97.19 108 LEU A N 1
ATOM 879 C CA . LEU A 1 108 ? -1.041 0.988 15.830 1.00 97.19 108 LEU A CA 1
ATOM 880 C C . LEU A 1 108 ? -1.275 1.480 14.398 1.00 97.19 108 LEU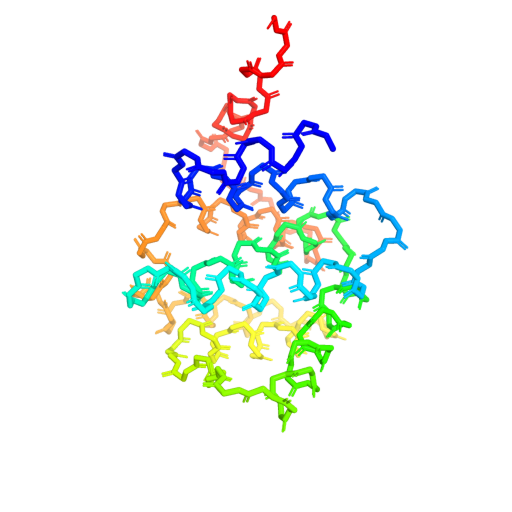 A C 1
ATOM 882 O O . LEU A 1 108 ? -0.449 2.215 13.868 1.00 97.19 108 LEU A O 1
ATOM 886 N N . PHE A 1 109 ? -2.416 1.140 13.794 1.00 97.88 109 PHE A N 1
ATOM 887 C CA . PHE A 1 109 ? -2.800 1.656 12.479 1.00 97.88 109 PHE A CA 1
ATOM 888 C C . PHE A 1 109 ? -2.850 3.194 12.464 1.00 97.88 109 PHE A C 1
ATOM 890 O O . PHE A 1 109 ? -2.253 3.828 11.594 1.00 97.88 109 PHE A O 1
ATOM 897 N N . ASN A 1 110 ? -3.493 3.804 13.464 1.00 97.00 110 ASN A N 1
ATOM 898 C CA . ASN A 1 110 ? -3.573 5.262 13.586 1.00 97.00 110 ASN A CA 1
ATOM 899 C C . ASN A 1 110 ? -2.202 5.904 13.825 1.00 97.00 110 ASN A C 1
ATOM 901 O O . ASN A 1 110 ? -1.900 6.936 13.227 1.00 97.00 110 ASN A O 1
ATOM 905 N N . MET A 1 111 ? -1.365 5.283 14.661 1.00 98.19 111 MET A N 1
ATOM 906 C CA . MET A 1 111 ? 0.001 5.746 14.901 1.00 98.19 111 MET A CA 1
ATOM 907 C C . MET A 1 111 ? 0.824 5.729 13.607 1.00 98.19 111 MET A C 1
ATOM 909 O O . MET A 1 111 ? 1.408 6.750 13.259 1.00 98.19 111 MET A O 1
ATOM 913 N N . LEU A 1 112 ? 0.792 4.635 12.836 1.00 98.06 112 LEU A N 1
ATOM 914 C CA . LEU A 1 112 ? 1.507 4.545 11.559 1.00 98.06 112 LEU A CA 1
ATOM 915 C C . LEU A 1 112 ? 1.079 5.644 10.577 1.00 98.06 112 LEU A C 1
ATOM 917 O O . LEU A 1 112 ? 1.938 6.264 9.951 1.00 98.06 112 LEU A O 1
ATOM 921 N N . ARG A 1 113 ? -0.227 5.934 10.469 1.00 97.38 113 ARG A N 1
ATOM 922 C CA . ARG A 1 113 ? -0.734 7.027 9.616 1.00 97.38 113 ARG A CA 1
ATOM 923 C C . ARG A 1 113 ? -0.172 8.393 10.014 1.00 97.38 113 ARG A C 1
ATOM 925 O O . ARG A 1 113 ? 0.095 9.213 9.144 1.00 97.38 113 ARG A O 1
ATOM 932 N N . GLN A 1 114 ? -0.002 8.646 11.311 1.00 97.69 114 GLN A N 1
ATOM 933 C CA . GLN A 1 114 ? 0.570 9.899 11.810 1.00 97.69 114 GLN A CA 1
ATOM 934 C C . GLN A 1 114 ? 2.082 9.960 11.580 1.00 97.69 114 GLN A C 1
ATOM 936 O O . GLN A 1 114 ? 2.581 10.964 11.078 1.00 97.69 114 GLN A O 1
ATOM 941 N N . THR A 1 115 ? 2.802 8.883 11.900 1.00 98.25 115 THR A N 1
ATOM 942 C CA . THR A 1 115 ? 4.263 8.800 11.764 1.00 98.25 115 THR A CA 1
ATOM 943 C C . THR A 1 115 ? 4.718 8.964 10.317 1.00 98.25 115 THR A C 1
ATOM 945 O O . THR A 1 115 ? 5.685 9.670 10.059 1.00 98.25 115 THR A O 1
ATOM 948 N N . TYR A 1 116 ? 4.000 8.359 9.370 1.00 98.31 116 TYR A N 1
ATOM 949 C CA . TYR A 1 116 ? 4.353 8.373 7.948 1.00 98.31 116 TYR A CA 1
ATOM 950 C C . TYR A 1 116 ? 3.561 9.403 7.135 1.00 98.31 116 TYR A C 1
ATOM 952 O O . TYR A 1 116 ? 3.525 9.327 5.905 1.00 98.31 116 TYR A O 1
ATOM 960 N N . LYS A 1 117 ? 2.938 10.386 7.801 1.00 97.44 117 LYS A N 1
ATOM 961 C CA . LYS A 1 117 ? 2.049 11.366 7.165 1.00 97.44 117 LYS A CA 1
ATOM 962 C C . LYS A 1 117 ? 2.689 12.067 5.963 1.00 97.44 117 LYS A C 1
ATOM 964 O O . LYS A 1 117 ? 2.061 12.139 4.917 1.00 97.44 117 LYS A O 1
ATOM 969 N N . SER A 1 118 ? 3.940 12.512 6.078 1.00 97.00 118 SER A N 1
ATOM 970 C CA . SER A 1 118 ? 4.663 13.182 4.985 1.00 97.00 118 SER A CA 1
ATOM 971 C C . SER A 1 118 ? 4.818 12.313 3.733 1.00 97.00 118 SER A C 1
ATOM 973 O O . SER A 1 118 ? 4.772 12.828 2.622 1.00 97.00 118 SER A O 1
ATOM 975 N N . SER A 1 119 ? 4.978 10.998 3.901 1.00 96.50 119 SER A N 1
ATOM 976 C CA . SER A 1 119 ? 5.079 10.044 2.792 1.00 96.50 119 SER A CA 1
ATOM 977 C C . SER A 1 119 ? 3.720 9.707 2.189 1.00 96.50 119 SER A C 1
ATOM 979 O O . SER A 1 119 ? 3.616 9.527 0.980 1.00 96.50 119 SER A O 1
ATOM 981 N N . ILE A 1 120 ? 2.683 9.627 3.025 1.00 97.44 120 ILE A N 1
ATOM 982 C CA . ILE A 1 120 ? 1.303 9.357 2.602 1.00 97.44 120 ILE A CA 1
ATOM 983 C C . ILE A 1 120 ? 0.737 10.557 1.835 1.00 97.44 120 ILE A C 1
ATOM 985 O O . ILE A 1 120 ? 0.126 10.378 0.789 1.00 97.44 120 ILE A O 1
ATOM 989 N N . ASP A 1 121 ? 0.988 11.776 2.316 1.00 95.94 121 ASP A N 1
ATOM 990 C CA . ASP A 1 121 ? 0.475 13.021 1.732 1.00 95.94 121 ASP A CA 1
ATOM 991 C C . ASP A 1 121 ? 1.098 13.364 0.366 1.00 95.94 121 ASP A C 1
ATOM 993 O O . ASP A 1 121 ? 0.638 14.299 -0.286 1.00 95.94 121 ASP A O 1
ATOM 997 N N . ARG A 1 122 ? 2.107 12.604 -0.094 1.00 93.06 122 ARG A N 1
ATOM 998 C CA . ARG A 1 122 ? 2.621 12.692 -1.472 1.00 93.06 122 ARG A CA 1
ATOM 999 C C . ARG A 1 122 ? 1.534 12.411 -2.505 1.00 93.06 122 ARG A C 1
ATOM 1001 O O . ARG A 1 122 ? 1.600 12.961 -3.595 1.00 93.06 122 ARG A O 1
ATOM 1008 N N . GLU A 1 123 ? 0.553 11.581 -2.151 1.00 91.00 123 GLU A N 1
ATOM 1009 C CA . GLU A 1 123 ? -0.571 11.236 -3.012 1.00 91.00 123 GLU A CA 1
ATOM 1010 C C . GLU A 1 123 ? -1.897 11.417 -2.248 1.00 91.00 123 GLU A C 1
ATOM 1012 O O . GLU A 1 123 ? -2.202 10.634 -1.339 1.00 91.00 123 GLU A O 1
ATOM 1017 N N . PRO A 1 124 ? -2.734 12.404 -2.617 1.00 87.88 124 PRO A N 1
ATOM 1018 C CA . PRO A 1 124 ? -3.964 12.712 -1.887 1.00 87.88 124 PRO A CA 1
ATOM 1019 C C . PRO A 1 124 ? -4.903 11.511 -1.697 1.00 87.88 124 PRO A C 1
ATOM 1021 O O . PRO A 1 124 ? -5.444 11.322 -0.602 1.00 87.88 124 PRO A O 1
ATOM 1024 N N . VAL A 1 125 ? -5.036 10.645 -2.714 1.00 90.31 125 VAL A N 1
ATOM 1025 C CA . VAL A 1 125 ? -5.932 9.473 -2.661 1.00 90.31 125 VAL A CA 1
ATOM 1026 C C . VAL A 1 125 ? -5.530 8.454 -1.586 1.00 90.31 125 VAL A C 1
ATOM 1028 O O . VAL A 1 125 ? -6.355 7.656 -1.144 1.00 90.31 125 VAL A O 1
ATOM 1031 N N . PHE A 1 126 ? -4.279 8.454 -1.114 1.00 95.75 126 PHE A N 1
ATOM 1032 C CA . PHE A 1 126 ? -3.838 7.481 -0.113 1.00 95.75 126 PHE A CA 1
ATOM 1033 C C . PHE A 1 126 ? -4.551 7.664 1.219 1.00 95.75 126 PHE A C 1
ATOM 1035 O O . PHE A 1 126 ? -4.888 6.673 1.863 1.00 95.75 126 PHE A O 1
ATOM 1042 N N . ASN A 1 127 ? -4.843 8.903 1.616 1.00 94.69 127 ASN A N 1
ATOM 1043 C CA . ASN A 1 127 ? -5.607 9.153 2.834 1.00 94.69 127 ASN A CA 1
ATOM 1044 C C . ASN A 1 127 ? -7.034 8.587 2.727 1.00 94.69 127 ASN A C 1
ATOM 1046 O O . ASN A 1 127 ? -7.513 7.971 3.678 1.00 94.69 127 ASN A O 1
ATOM 1050 N N . GLU A 1 128 ? -7.668 8.711 1.560 1.00 92.19 128 GLU A N 1
ATOM 1051 C CA . GLU A 1 128 ? -9.002 8.158 1.299 1.00 92.19 128 GLU A CA 1
ATOM 1052 C C . GLU A 1 128 ? -8.994 6.626 1.300 1.00 92.19 128 GLU A C 1
ATOM 1054 O O . GLU A 1 128 ? -9.830 5.988 1.943 1.00 92.19 128 GLU A O 1
ATOM 1059 N N . LEU A 1 129 ? -8.009 6.018 0.631 1.00 95.06 129 LEU A N 1
ATOM 1060 C CA . LEU A 1 129 ? -7.818 4.568 0.638 1.00 95.06 129 LEU A CA 1
ATOM 1061 C C . LEU A 1 129 ? -7.572 4.049 2.058 1.00 95.06 129 LEU A C 1
ATOM 1063 O O . LEU A 1 129 ? -8.125 3.020 2.436 1.00 95.06 129 LEU A O 1
ATOM 1067 N N . LEU A 1 130 ? -6.792 4.764 2.869 1.00 96.69 130 LEU A N 1
ATOM 1068 C CA . LEU A 1 130 ? -6.546 4.401 4.263 1.00 96.69 130 LEU A CA 1
ATOM 1069 C C . LEU A 1 130 ? -7.804 4.511 5.127 1.00 96.69 130 LEU A C 1
ATOM 1071 O O . LEU A 1 130 ? -7.993 3.680 6.012 1.00 96.69 130 LEU A O 1
ATOM 1075 N N . ASP A 1 131 ? -8.696 5.462 4.861 1.00 94.81 131 ASP A N 1
ATOM 1076 C CA . ASP A 1 131 ? -9.998 5.514 5.534 1.00 94.81 131 ASP A CA 1
ATOM 1077 C C . ASP A 1 131 ? -10.882 4.317 5.146 1.00 94.81 131 ASP A C 1
ATOM 1079 O O . ASP A 1 131 ? -11.498 3.701 6.019 1.00 94.81 131 ASP A O 1
ATOM 1083 N N . VAL A 1 132 ? -10.880 3.918 3.866 1.00 95.19 132 VAL A N 1
ATOM 1084 C CA . VAL A 1 132 ? -11.549 2.688 3.394 1.00 95.19 132 VAL A CA 1
ATOM 1085 C C . VAL A 1 132 ? -10.979 1.453 4.093 1.00 95.19 132 VAL A C 1
ATOM 1087 O O . VAL A 1 132 ? -11.729 0.586 4.534 1.00 95.19 132 VAL A O 1
ATOM 1090 N N . ILE A 1 133 ? -9.653 1.364 4.203 1.00 96.69 133 ILE A N 1
ATOM 1091 C CA . ILE A 1 133 ? -8.957 0.248 4.855 1.00 96.69 133 ILE A CA 1
ATOM 1092 C C . ILE A 1 133 ? -9.309 0.201 6.344 1.00 96.69 133 ILE A C 1
ATOM 1094 O O . ILE A 1 133 ? -9.617 -0.871 6.862 1.00 96.69 133 ILE A O 1
ATOM 1098 N N . GLY A 1 134 ? -9.315 1.350 7.023 1.00 96.12 134 GLY A N 1
ATOM 1099 C CA . GLY A 1 134 ? -9.706 1.443 8.426 1.00 96.12 134 GLY A CA 1
ATOM 1100 C C . GLY A 1 134 ? -11.116 0.903 8.654 1.00 96.12 134 GLY A C 1
ATOM 1101 O O . GLY A 1 134 ? -11.318 0.061 9.527 1.00 96.12 134 GLY A O 1
ATOM 1102 N N . GLU A 1 135 ? -12.085 1.339 7.850 1.00 94.62 135 GLU A N 1
ATOM 1103 C CA . GLU A 1 135 ? -13.452 0.815 7.916 1.00 94.62 135 GLU A CA 1
ATOM 1104 C C . GLU A 1 135 ? -13.478 -0.699 7.665 1.00 94.62 135 GLU A C 1
ATOM 1106 O O . GLU A 1 135 ? -14.096 -1.449 8.418 1.00 94.62 135 GLU A O 1
ATOM 1111 N N . LYS A 1 136 ? -12.771 -1.164 6.630 1.00 94.75 136 LYS A N 1
ATOM 1112 C CA . LYS A 1 136 ? -12.810 -2.561 6.190 1.00 94.75 136 LYS A CA 1
ATOM 1113 C C . LYS A 1 136 ? -12.228 -3.538 7.213 1.00 94.75 136 LYS A C 1
ATOM 1115 O O . LYS A 1 136 ? -12.755 -4.640 7.342 1.00 94.75 136 LYS A O 1
ATOM 1120 N N . PHE A 1 137 ? -11.148 -3.159 7.895 1.00 95.94 137 PHE A N 1
ATOM 1121 C CA . PHE A 1 137 ? -10.425 -4.042 8.818 1.00 95.94 137 PHE A CA 1
ATOM 1122 C C . PHE A 1 137 ? -10.751 -3.803 10.294 1.00 95.94 137 PHE A C 1
ATOM 1124 O O . PHE A 1 137 ? -10.622 -4.733 11.083 1.00 95.94 137 PHE A O 1
ATOM 1131 N N . TYR A 1 138 ? -11.185 -2.596 10.667 1.00 95.88 138 TYR A N 1
ATOM 1132 C CA . TYR A 1 138 ? -11.433 -2.221 12.065 1.00 95.88 138 TYR A CA 1
ATOM 1133 C C . TYR A 1 138 ? -12.851 -1.698 12.326 1.00 95.88 138 TYR A C 1
ATOM 1135 O O . TYR A 1 138 ? -13.173 -1.361 13.462 1.00 95.88 138 TYR A O 1
ATOM 1143 N N . GLY A 1 139 ? -13.707 -1.591 11.304 1.00 92.31 139 GLY A N 1
ATOM 1144 C CA . GLY A 1 139 ? -15.088 -1.130 11.465 1.00 92.31 139 GLY A CA 1
ATOM 1145 C C . GLY A 1 139 ? -15.220 0.344 11.856 1.00 92.31 139 GLY A C 1
ATOM 1146 O O . GLY A 1 139 ? -16.275 0.752 12.343 1.00 92.31 139 GLY A O 1
ATOM 1147 N N . VAL A 1 140 ? -14.171 1.157 11.678 1.00 91.25 140 VAL A N 1
ATOM 1148 C CA . VAL A 1 140 ? -14.252 2.593 11.978 1.00 91.25 140 VAL A CA 1
ATOM 1149 C C . VAL A 1 140 ? -15.130 3.304 10.951 1.00 91.25 140 VAL A C 1
ATOM 1151 O O . VAL A 1 140 ? -15.014 3.073 9.749 1.00 91.25 140 VAL A O 1
ATOM 1154 N N . GLN A 1 141 ? -16.009 4.192 11.415 1.00 81.94 141 GLN A N 1
ATOM 1155 C CA . GLN A 1 141 ? -16.827 5.003 10.515 1.00 81.94 141 GLN A CA 1
ATOM 1156 C C . GLN A 1 141 ? -15.947 5.996 9.754 1.00 81.94 141 GLN A C 1
ATOM 1158 O O . GLN A 1 141 ? -15.140 6.715 10.353 1.00 81.94 141 GLN A O 1
ATOM 1163 N N . ARG A 1 142 ? -16.128 6.067 8.431 1.00 73.12 142 ARG A N 1
ATOM 1164 C CA . ARG A 1 142 ? -15.465 7.088 7.618 1.00 73.12 142 ARG A CA 1
ATOM 1165 C C . ARG A 1 142 ? -15.937 8.472 8.037 1.00 73.12 142 ARG A C 1
ATOM 1167 O O . ARG A 1 142 ? -17.116 8.693 8.313 1.00 73.12 142 ARG A O 1
ATOM 1174 N N . ARG A 1 143 ? -15.025 9.443 8.016 1.00 65.62 143 ARG A N 1
ATOM 1175 C CA . ARG A 1 143 ? -15.427 10.851 8.029 1.00 65.62 143 ARG A CA 1
ATOM 1176 C C . ARG A 1 143 ? -16.088 11.125 6.676 1.00 65.62 143 ARG A C 1
ATOM 1178 O O . ARG A 1 143 ? -15.438 10.993 5.646 1.00 65.62 143 ARG A O 1
ATOM 1185 N N . ASN A 1 144 ? -17.385 11.433 6.689 1.00 51.00 144 ASN A N 1
ATOM 1186 C CA . ASN A 1 144 ? -18.282 11.579 5.530 1.00 51.00 144 ASN A CA 1
ATOM 1187 C C . ASN A 1 144 ? -17.935 12.745 4.574 1.00 51.00 144 ASN A C 1
ATOM 1189 O O . ASN A 1 144 ? -18.825 13.505 4.208 1.00 51.00 144 ASN A O 1
ATOM 1193 N N . LEU A 1 145 ? -16.674 12.938 4.176 1.00 50.94 145 LEU A N 1
ATOM 1194 C CA . LEU A 1 145 ? -16.315 14.065 3.315 1.00 50.94 145 LEU A CA 1
ATOM 1195 C C . LEU A 1 145 ? -16.215 13.745 1.825 1.00 50.94 145 LEU A C 1
ATOM 1197 O O . LEU A 1 145 ? -16.509 14.645 1.054 1.00 50.94 145 LEU A O 1
ATOM 1201 N N . LEU A 1 146 ? -15.863 12.535 1.372 1.00 50.12 146 LEU A N 1
ATOM 1202 C CA . LEU A 1 146 ? -15.595 12.322 -0.064 1.00 50.12 146 LEU A CA 1
ATOM 1203 C C . LEU A 1 146 ? -15.991 10.924 -0.562 1.00 50.12 146 LEU A C 1
ATOM 1205 O O . LEU A 1 146 ? -15.201 10.196 -1.152 1.00 50.12 146 LEU A O 1
ATOM 1209 N N . GLN A 1 147 ? -17.262 10.549 -0.387 1.00 51.75 147 GLN A N 1
ATOM 1210 C CA . GLN A 1 147 ? -17.833 9.390 -1.095 1.00 51.75 147 GLN A CA 1
ATOM 1211 C C . GLN A 1 147 ? -17.888 9.616 -2.629 1.00 51.75 147 GLN A C 1
ATOM 1213 O O . GLN A 1 147 ? -18.074 8.662 -3.380 1.00 51.75 147 GLN A O 1
ATOM 1218 N N . GLY A 1 148 ? -17.688 10.864 -3.083 1.00 51.81 148 GLY A N 1
ATOM 1219 C CA . GLY A 1 148 ? -17.723 11.279 -4.488 1.00 51.81 148 GLY A CA 1
ATOM 1220 C C . GLY A 1 148 ? -16.438 11.037 -5.289 1.00 51.81 148 GLY A C 1
ATOM 1221 O O . GLY A 1 148 ? -16.548 10.619 -6.430 1.00 51.81 148 GLY A O 1
ATOM 1222 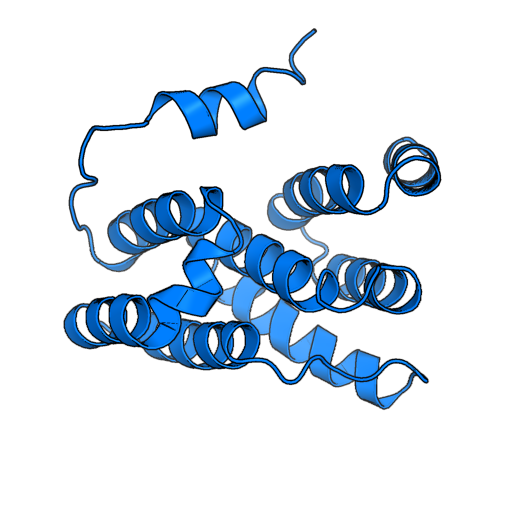N N . ILE A 1 149 ? -15.234 11.209 -4.719 1.00 54.09 149 ILE A N 1
ATOM 1223 C CA . ILE A 1 149 ? -13.978 11.137 -5.506 1.00 54.09 149 ILE A CA 1
ATOM 1224 C C . ILE A 1 149 ? -13.605 9.700 -5.866 1.00 54.09 149 ILE A C 1
ATOM 1226 O O . ILE A 1 149 ? -13.196 9.443 -6.994 1.00 54.09 149 ILE A O 1
ATOM 1230 N N . PHE A 1 150 ? -13.818 8.743 -4.953 1.00 53.50 150 PHE A N 1
ATOM 1231 C CA . PHE A 1 150 ? -13.738 7.324 -5.303 1.00 53.50 150 PHE A CA 1
ATOM 1232 C C . PHE A 1 150 ? -14.711 7.060 -6.466 1.00 53.50 150 PHE A C 1
ATOM 1234 O O . PHE A 1 150 ? -14.297 6.546 -7.490 1.00 53.50 150 PHE A O 1
ATOM 1241 N N . GLY A 1 151 ? -15.964 7.522 -6.363 1.00 52.47 151 GLY A N 1
ATOM 1242 C CA . GLY A 1 151 ? -16.955 7.457 -7.442 1.00 52.47 151 GLY A CA 1
ATOM 1243 C C . GLY A 1 151 ? -16.455 8.007 -8.780 1.00 52.47 151 GLY A C 1
ATOM 1244 O O . GLY A 1 151 ? -16.482 7.262 -9.750 1.00 52.47 151 GLY A O 1
ATOM 1245 N N . ASP A 1 152 ? -15.959 9.245 -8.822 1.00 54.53 152 ASP A N 1
ATOM 1246 C CA . ASP A 1 152 ? -15.502 9.932 -10.042 1.00 54.53 152 ASP A CA 1
ATOM 1247 C C . ASP A 1 152 ? -14.246 9.299 -10.654 1.00 54.53 152 ASP A C 1
ATOM 1249 O O . ASP A 1 152 ? -14.197 9.100 -11.866 1.00 54.53 152 ASP A O 1
ATOM 1253 N N . MET A 1 153 ? -13.295 8.842 -9.831 1.00 54.03 153 MET A N 1
ATOM 1254 C CA . MET A 1 153 ? -12.133 8.064 -10.289 1.00 54.03 153 MET A CA 1
ATOM 1255 C C . MET A 1 153 ? -12.540 6.725 -10.942 1.00 54.03 153 MET A C 1
ATOM 1257 O O . MET A 1 153 ? -11.746 6.129 -11.666 1.00 54.03 153 MET A O 1
ATOM 1261 N N . PHE A 1 154 ? -13.773 6.249 -10.706 1.00 51.62 154 PHE A N 1
ATOM 1262 C CA . PHE A 1 154 ? -14.362 5.060 -11.340 1.00 51.62 154 PHE A CA 1
ATOM 1263 C C . PHE A 1 154 ? -15.532 5.362 -12.299 1.00 51.62 154 PHE A C 1
ATOM 1265 O O . PHE A 1 154 ? -16.074 4.413 -12.869 1.00 51.62 154 PHE A O 1
ATOM 1272 N N . GLN A 1 155 ? -15.956 6.623 -12.470 1.00 46.72 155 GLN A N 1
ATOM 1273 C CA . GLN A 1 155 ? -17.115 7.001 -13.298 1.00 46.72 155 GLN A CA 1
ATOM 1274 C C . GLN A 1 155 ? -16.708 7.468 -14.705 1.00 46.72 155 GLN A C 1
ATOM 1276 O O . GLN A 1 155 ? -17.519 7.379 -15.628 1.00 46.72 155 GLN A O 1
ATOM 1281 N N . GLU A 1 156 ? -15.455 7.889 -14.908 1.00 40.41 156 GLU A N 1
ATOM 1282 C CA . GLU A 1 156 ? -14.955 8.299 -16.231 1.00 40.41 156 GLU A CA 1
ATOM 1283 C C . GLU A 1 156 ? -14.745 7.135 -17.224 1.00 40.41 156 GLU A C 1
ATOM 1285 O O . GLU A 1 156 ? -14.690 7.377 -18.423 1.00 40.41 156 GLU A O 1
ATOM 1290 N N . ASP A 1 157 ? -14.740 5.871 -16.781 1.00 45.28 157 ASP A N 1
ATOM 1291 C CA . ASP A 1 157 ? -14.667 4.680 -17.661 1.00 45.28 157 ASP A CA 1
ATOM 1292 C C . ASP A 1 157 ? -16.067 4.171 -18.116 1.00 45.28 157 ASP A C 1
ATOM 1294 O O . ASP A 1 157 ? -16.211 3.056 -18.623 1.00 45.28 157 ASP A O 1
ATOM 1298 N N . GLY A 1 158 ? -17.129 4.962 -17.904 1.00 40.47 158 GLY A N 1
ATOM 1299 C CA . GLY A 1 158 ? -18.522 4.607 -18.213 1.00 40.47 158 GLY A CA 1
ATOM 1300 C C . GLY A 1 158 ? -19.109 5.197 -19.503 1.00 40.47 158 GLY A C 1
ATOM 1301 O O . GLY A 1 158 ? -20.325 5.104 -19.687 1.00 40.47 158 GLY A O 1
ATOM 1302 N N . ARG A 1 159 ? -18.306 5.824 -20.372 1.00 32.72 159 ARG A N 1
ATOM 1303 C CA . ARG A 1 159 ? -18.752 6.337 -21.680 1.00 32.72 159 ARG A CA 1
ATOM 1304 C C . ARG A 1 159 ? -17.815 5.945 -22.809 1.00 32.72 159 ARG A C 1
ATOM 1306 O O . ARG A 1 159 ? -16.591 6.089 -22.628 1.00 32.72 159 ARG A O 1
#

=== Feature glossary ===
Reading guide. The protein is described through the following features:

Foldseek 3Di. A 3Di character summarizes, for each residue, the relative orientation of the Cα frame of its nearest spatial neighbor. Because it encodes fold topology rather than chemistry, 3Di alignments detect remote structural similarity that sequence alignment misses.

Contact-map, Ramachandran, and PAE plots. Plot images: a contact map (which residues are close in 3D, as an N×N binary image), a Ramachandran scatter (backbone torsion angles, revealing secondary-structure composition at a glance), and — for AlphaFold structures — a PAE heatmap (pairwise prediction confidence).

Radius of gyration, Cα contacts, bounding box. Radius of gyration (Rg) is the root-mean-square distance of Cα atoms from their centroid — a single number for overall size and compactness. A globular domain of N residues has Rg ≈ 2.2·N^0.38 Å; an extended or disordered chain has a much larger Rg. The Cα contact count is the number of residue pairs whose Cα atoms are within 8 Å and are more than four positions apart in sequence — a standard proxy for tertiary packing density. The bounding box is the smallest axis-aligned box enclosing all Cα atoms.

Secondary structure (8-state, DSSP). Eight-state secondary structure (DSSP): H is the canonical α-helix, G the tighter 3₁₀-helix, I the wider π-helix; E/B are β-structure, T and S are turns and bends, and '-' is everything else. DSSP derives these from the pattern of main-chain N–H···O=C hydrogen bonds, not from the sequence.

B-factor. B-factor (Debye–Waller factor) reflects atomic displacement in the crystal lattice. It is an experimental observable (units Å²), not a prediction; low values mean the atom is pinned down, high values mean it moves or is heterogeneous across the crystal.

pLDDT. pLDDT is the predicted lDDT-Cα score: AlphaFold's confidence that the local environment of each residue (all inter-atomic distances within 15 Å) is correctly placed. It is a per-residue number between 0 and 100, with higher meaning more reliable.

Nearest PDB structures. Nearest PDB neighbors are the top structural matches found by Foldseek when searching this structure against the entire Protein Data Bank. Each hit reports a TM-score (0 to 1; >0.5 almost always implies the same fold) and an E-value. These are *structural* homologs — they may share no detectable sequence similarity.

Solvent-accessible surface area. Accessible surface area quantifies burial. A residue with SASA near zero is packed into the hydrophobic core; one with SASA >100 Å² sits on the surface. Computed here via the Shrake–Rupley numerical algorithm with a 1.4 Å probe.

Rendered structure images. Structure images are PyMOL renders from six orthogonal camera directions. Cartoon representation draws helices as coils and strands as arrows; sticks shows the backbone as bonds; surface shows the solvent-excluded envelope. Rainbow coloring maps sequence position to hue (blue→red, N→C); chain coloring assigns a distinct color per polypeptide.

Backbone torsions (φ/ψ). φ (phi) and ψ (psi) are the two rotatable backbone dihedrals per residue: φ is the C(i-1)–N–Cα–C torsion, ψ is the N–Cα–C–N(i+1) torsion, both in degrees on (−180°, 180°]. α-helical residues cluster near (−60°, −45°); β-strand residues near (−120°, +130°). A Ramachandran plot is simply a scatter of (φ, ψ) for every residue.

Predicted aligned error. Predicted Aligned Error (PAE) is an AlphaFold confidence matrix: entry (i, j) is the expected error in the position of residue j, in ångströms, when the prediction is superimposed on the true structure at residue i. Low PAE within a block of residues means that block is internally rigid and well-predicted; high PAE between two blocks means their relative placement is uncertain even if each block individually is confident.

mmCIF coordinates. Structure coordinates are given as an mmCIF _atom_site loop: one row per atom with element, residue name, chain id, sequence number, and x/y/z position in Å. Only the four main-chain atoms per residue are included here; side chains are omitted to keep the record compact.

InterPro / GO / CATH / organism. Database cross-references. InterPro integrates a dozen domain/family signature databases into unified entries with residue-range hits. GO terms attach function/process/location labels with evidence codes. CATH codes position the fold in a four-level structural taxonomy. Organism is the NCBI-taxonomy species name.

Secondary structure (3-state, P-SEA). SS3 is a coarse helix/strand/coil call (letters a/b/c) made by the P-SEA algorithm from inter-Cα distances and dihedrals. It is less detailed than DSSP but needs only Cα positions.

Sequence. Sequence gives the chain of amino acids in standard one-letter code (A=alanine, C=cysteine, …, Y=tyrosine), read N→C. It is the only feature that is directly encoded by the gene; all structural features are de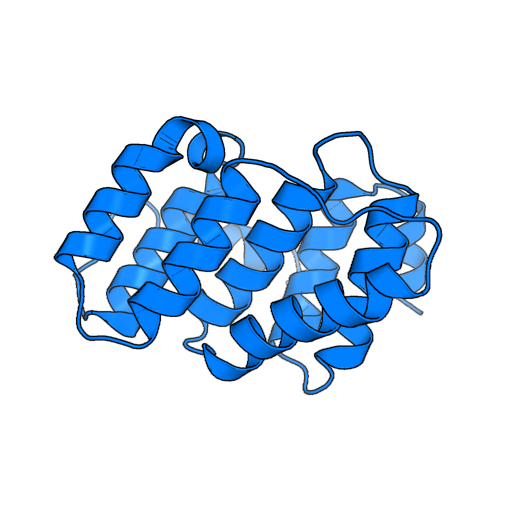rived from the folded form of this sequence.